Protein AF-A0A7W1STW5-F1 (afdb_monomer_lite)

Sequence (47 aa):
MRTSTILISGASIAGPALAYWLNAQGWKTTVVERFEGLRDDGQNIDV

Secondary structure (DSSP, 8-state):
-PPPEEEEE--STHHHHHHHHHHHTT-EEEEE-SSSS------PPP-

pLDDT: mean 94.3, std 6.4, range [67.69, 98.62]

Structure (mmCIF, N/CA/C/O backbone):
data_AF-A0A7W1STW5-F1
#
_entry.id   AF-A0A7W1STW5-F1
#
loop_
_atom_site.group_PDB
_atom_site.id
_atom_site.type_symbol
_atom_site.label_atom_id
_atom_site.label_alt_id
_atom_site.label_comp_id
_atom_site.label_asym_id
_atom_site.label_entity_id
_atom_site.label_seq_id
_atom_site.pdbx_PDB_ins_code
_atom_site.Cartn_x
_atom_site.Cartn_y
_atom_site.Cartn_z
_atom_site.occupancy
_atom_site.B_iso_or_equiv
_atom_site.auth_seq_id
_atom_site.auth_comp_id
_atom_site.auth_asym_id
_atom_site.auth_atom_id
_atom_site.pdbx_PDB_model_num
ATOM 1 N N . MET A 1 1 ? -16.976 -0.118 21.257 1.00 67.69 1 MET A N 1
ATOM 2 C CA . MET A 1 1 ? -16.087 0.9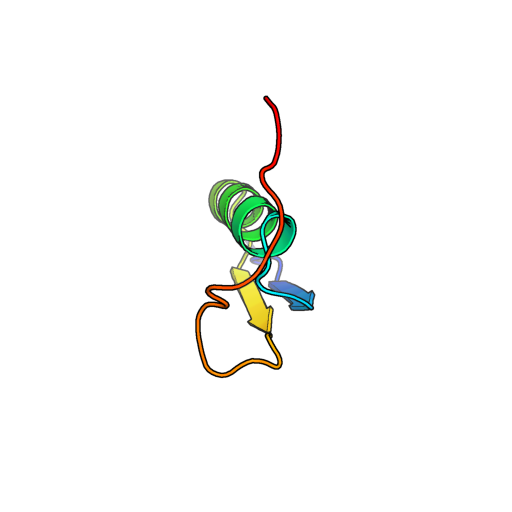44 20.732 1.00 67.69 1 MET A CA 1
ATOM 3 C C . MET A 1 1 ? -16.289 1.026 19.229 1.00 67.69 1 MET A C 1
ATOM 5 O O . MET A 1 1 ? -16.483 -0.017 18.618 1.00 67.69 1 MET A O 1
ATOM 9 N N . ARG A 1 2 ? -16.334 2.226 18.643 1.00 81.19 2 ARG A N 1
ATOM 10 C CA . ARG A 1 2 ? -16.540 2.386 17.196 1.00 81.19 2 ARG A CA 1
ATOM 11 C C . ARG A 1 2 ? -15.188 2.244 16.496 1.00 81.19 2 ARG A C 1
ATOM 13 O O . ARG A 1 2 ? -14.285 3.016 16.790 1.00 81.19 2 ARG A O 1
ATOM 20 N N . THR A 1 3 ? -15.046 1.255 15.620 1.00 86.81 3 THR A N 1
ATOM 21 C CA . THR A 1 3 ? -13.832 1.059 14.816 1.00 86.81 3 THR A CA 1
ATOM 22 C C . THR A 1 3 ? -13.728 2.167 13.774 1.00 86.81 3 THR A C 1
ATOM 24 O O . THR A 1 3 ? -14.644 2.341 12.969 1.00 86.81 3 THR A O 1
ATOM 27 N N . SER A 1 4 ? -12.629 2.920 13.789 1.00 96.38 4 SER A N 1
ATOM 28 C CA . SER A 1 4 ? -12.349 3.931 12.768 1.00 96.38 4 SER A CA 1
ATOM 29 C C . SER A 1 4 ? -12.050 3.258 11.427 1.00 96.38 4 SER A C 1
ATOM 31 O O . SER A 1 4 ? -11.295 2.287 11.367 1.00 96.38 4 SER A O 1
ATOM 33 N N . THR A 1 5 ? -12.655 3.756 10.351 1.00 98.00 5 THR A N 1
ATOM 34 C CA . THR A 1 5 ? -12.485 3.240 8.984 1.00 98.00 5 THR A CA 1
ATOM 35 C C . THR A 1 5 ? -11.710 4.233 8.131 1.00 98.00 5 THR A C 1
ATOM 37 O O . THR A 1 5 ? -11.963 5.434 8.227 1.00 98.00 5 THR A O 1
ATOM 40 N N . ILE A 1 6 ? -10.824 3.748 7.262 1.00 98.06 6 ILE A N 1
ATOM 41 C CA . ILE A 1 6 ? -10.027 4.595 6.364 1.00 98.06 6 ILE A CA 1
ATOM 42 C C . ILE A 1 6 ? -9.839 3.955 4.986 1.00 98.06 6 ILE A C 1
ATOM 44 O O . ILE A 1 6 ? -9.658 2.740 4.876 1.00 98.06 6 ILE A O 1
ATOM 48 N N . LEU A 1 7 ? -9.856 4.795 3.948 1.00 98.56 7 LEU A N 1
ATOM 49 C CA . LEU A 1 7 ? -9.487 4.449 2.578 1.00 98.56 7 LEU A CA 1
ATOM 50 C C . LEU A 1 7 ? -8.097 5.019 2.272 1.00 98.56 7 LEU A C 1
ATOM 52 O O . LEU A 1 7 ? -7.860 6.210 2.464 1.00 98.56 7 LEU A O 1
ATOM 56 N N . ILE A 1 8 ? -7.199 4.176 1.778 1.00 98.62 8 ILE A N 1
ATOM 57 C CA . ILE A 1 8 ? -5.845 4.531 1.357 1.00 98.62 8 ILE A CA 1
ATOM 58 C C . ILE A 1 8 ? -5.784 4.379 -0.163 1.00 98.62 8 ILE A C 1
ATOM 60 O O . ILE A 1 8 ? -6.087 3.311 -0.691 1.00 98.62 8 ILE A O 1
ATOM 64 N N . SER A 1 9 ? -5.400 5.443 -0.867 1.00 98.31 9 SER A N 1
ATOM 65 C CA . SER A 1 9 ? -5.231 5.427 -2.322 1.00 98.31 9 SER A CA 1
ATOM 66 C C . SER A 1 9 ? -3.761 5.221 -2.682 1.00 98.31 9 SER A C 1
ATOM 68 O O . SER A 1 9 ? -2.949 6.123 -2.484 1.00 98.31 9 SER A O 1
ATOM 70 N N . GLY A 1 10 ? -3.443 4.052 -3.235 1.00 98.06 10 GLY A N 1
ATOM 71 C CA . GLY A 1 10 ? -2.111 3.625 -3.657 1.00 98.06 10 GLY A CA 1
ATOM 72 C C . GLY A 1 10 ? -1.582 2.456 -2.821 1.00 98.06 10 GLY A C 1
ATOM 73 O O . GLY A 1 10 ? -1.475 2.565 -1.599 1.00 98.06 10 GLY A O 1
ATOM 74 N N . ALA A 1 11 ? -1.193 1.365 -3.486 1.00 96.94 11 ALA A N 1
ATOM 75 C CA . ALA A 1 11 ? -0.564 0.180 -2.892 1.00 96.94 11 ALA A CA 1
ATOM 76 C C . ALA A 1 11 ? 0.927 0.034 -3.268 1.00 96.94 11 ALA A C 1
ATOM 78 O O . ALA A 1 11 ? 1.455 -1.074 -3.316 1.00 96.94 11 ALA A O 1
ATOM 79 N N . SER A 1 12 ? 1.618 1.156 -3.510 1.00 93.88 12 SER A N 1
ATOM 80 C CA . SER A 1 12 ? 3.095 1.208 -3.530 1.00 93.88 12 SER A CA 1
ATOM 81 C C . SER A 1 12 ? 3.657 1.084 -2.100 1.00 93.88 12 SER A C 1
ATOM 83 O O . SER A 1 12 ? 2.927 0.704 -1.204 1.00 93.88 12 SER A O 1
ATOM 85 N N . ILE A 1 13 ? 4.913 1.433 -1.818 1.00 94.75 13 ILE A N 1
ATOM 86 C CA . ILE A 1 13 ? 5.561 1.185 -0.511 1.00 94.75 13 ILE A CA 1
ATOM 87 C C . ILE A 1 13 ? 4.796 1.790 0.684 1.00 94.75 13 ILE A C 1
ATOM 89 O O . ILE A 1 13 ? 4.536 1.109 1.677 1.00 94.75 13 ILE A O 1
ATOM 93 N N . ALA A 1 14 ? 4.401 3.064 0.597 1.00 97.19 14 ALA A N 1
ATOM 94 C CA . ALA A 1 14 ? 3.798 3.775 1.727 1.00 97.19 14 ALA A CA 1
ATOM 95 C C . ALA A 1 14 ? 2.384 3.283 2.094 1.00 97.19 14 ALA A C 1
ATOM 97 O O . ALA A 1 14 ? 1.998 3.356 3.259 1.00 97.19 14 ALA A O 1
ATOM 98 N N . GLY A 1 15 ? 1.609 2.774 1.130 1.00 98.19 15 GLY A N 1
ATOM 99 C CA . GLY A 1 15 ? 0.212 2.378 1.342 1.00 98.19 15 GLY A CA 1
ATOM 100 C C . GLY A 1 15 ? 0.052 1.192 2.303 1.00 98.19 15 GLY A C 1
ATOM 101 O O . GLY A 1 15 ? -0.560 1.350 3.360 1.00 98.19 15 GLY A O 1
ATOM 102 N N . PRO A 1 16 ? 0.628 0.015 1.998 1.00 97.69 16 PRO A N 1
ATOM 103 C CA . PRO A 1 16 ? 0.670 -1.144 2.880 1.00 97.69 16 PRO A CA 1
ATOM 104 C C . PRO A 1 16 ? 1.417 -0.865 4.186 1.00 97.69 16 PRO A C 1
ATOM 106 O O . PRO A 1 16 ? 0.987 -1.357 5.226 1.00 97.69 16 PRO A O 1
ATOM 109 N N . ALA A 1 17 ? 2.477 -0.043 4.172 1.00 98.38 17 ALA A N 1
ATOM 110 C CA . ALA A 1 17 ? 3.165 0.364 5.399 1.00 98.38 17 ALA A CA 1
ATOM 111 C C . ALA A 1 17 ? 2.223 1.132 6.344 1.00 98.38 17 ALA A C 1
ATOM 113 O O . ALA A 1 17 ? 2.122 0.807 7.527 1.00 98.38 17 ALA A O 1
ATOM 114 N N . LEU A 1 18 ? 1.472 2.104 5.820 1.00 98.50 18 LEU A N 1
ATOM 115 C CA . LEU A 1 18 ? 0.458 2.828 6.582 1.00 98.50 18 LEU A CA 1
ATOM 116 C C . LEU A 1 18 ? -0.675 1.897 7.041 1.00 98.50 18 LEU A C 1
ATOM 118 O O . LEU A 1 18 ? -1.076 1.947 8.204 1.00 98.50 18 LEU A O 1
ATOM 122 N N . ALA A 1 19 ? -1.174 1.031 6.154 1.00 98.56 19 ALA A N 1
ATOM 123 C CA . ALA A 1 19 ? -2.246 0.090 6.470 1.00 98.56 19 ALA A CA 1
ATOM 124 C C . ALA A 1 19 ? -1.854 -0.867 7.605 1.00 98.56 19 ALA A C 1
ATOM 126 O O . ALA A 1 19 ? -2.656 -1.106 8.506 1.00 98.56 19 ALA A O 1
ATOM 127 N N . TYR A 1 20 ? -0.615 -1.366 7.594 1.00 98.56 20 TYR A N 1
ATOM 128 C CA . TYR A 1 20 ? -0.065 -2.219 8.644 1.00 98.56 20 TYR A CA 1
ATOM 129 C C . TYR A 1 20 ? -0.144 -1.539 10.016 1.00 98.56 20 TYR A C 1
ATOM 131 O O . TYR A 1 20 ? -0.743 -2.085 10.945 1.00 98.56 20 TYR A O 1
ATOM 139 N N . TRP A 1 21 ? 0.387 -0.3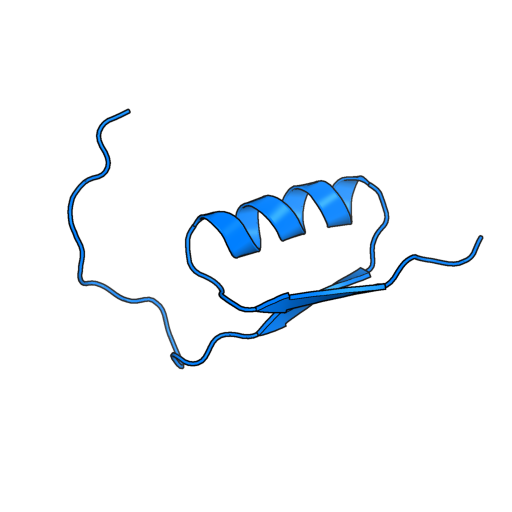19 10.135 1.00 98.50 21 TRP A N 1
ATOM 140 C CA . TRP A 1 21 ? 0.385 0.402 11.408 1.00 98.50 21 TRP A CA 1
ATOM 141 C C . TRP A 1 21 ? -1.023 0.799 11.853 1.00 98.50 21 TRP A C 1
ATOM 143 O O . TRP A 1 21 ? -1.347 0.660 13.029 1.00 98.50 21 TRP A O 1
ATOM 153 N N . LEU A 1 22 ? -1.894 1.229 10.937 1.00 97.94 22 LEU A N 1
ATOM 154 C CA . LEU A 1 22 ? -3.279 1.573 11.273 1.00 97.94 22 LEU A CA 1
ATOM 155 C C . LEU A 1 22 ? -4.084 0.354 11.736 1.00 97.94 22 LEU A C 1
ATOM 157 O O . LEU A 1 22 ? -4.818 0.453 12.722 1.00 97.94 22 LEU A O 1
ATOM 161 N N . ASN A 1 23 ? -3.904 -0.803 11.094 1.00 97.44 23 ASN A N 1
ATOM 162 C CA . ASN A 1 23 ? -4.502 -2.058 11.550 1.00 97.44 23 ASN A CA 1
ATOM 163 C C . ASN A 1 23 ? -4.000 -2.427 12.955 1.00 97.44 23 ASN A C 1
ATOM 165 O O . ASN A 1 23 ? -4.806 -2.793 13.810 1.00 97.44 23 ASN A O 1
ATOM 169 N N . ALA A 1 24 ? -2.701 -2.254 13.234 1.00 97.69 24 ALA A N 1
ATOM 170 C CA . ALA A 1 24 ? -2.136 -2.464 14.570 1.00 97.69 24 ALA A CA 1
ATOM 171 C C . ALA A 1 24 ? -2.707 -1.496 15.629 1.00 97.69 24 ALA A C 1
ATOM 173 O O . ALA A 1 24 ? -2.770 -1.844 16.804 1.00 97.69 24 ALA A O 1
ATOM 174 N N . GLN A 1 25 ? -3.171 -0.310 15.220 1.00 96.88 25 GLN A N 1
ATOM 175 C CA . GLN A 1 25 ? -3.877 0.657 16.074 1.00 96.88 25 GLN A CA 1
ATOM 176 C C . GLN A 1 25 ? -5.409 0.464 16.089 1.00 96.88 25 GLN A C 1
ATOM 178 O O . GLN A 1 25 ? -6.138 1.319 16.593 1.00 96.88 25 GLN A O 1
ATOM 183 N N . GLY A 1 26 ? -5.925 -0.640 15.537 1.00 96.69 26 GLY A N 1
ATOM 184 C CA . GLY A 1 26 ? -7.346 -0.994 15.594 1.00 96.69 26 GLY A CA 1
ATOM 185 C C . GLY A 1 26 ? -8.239 -0.304 14.559 1.00 96.69 26 GLY A C 1
ATOM 186 O O . GLY A 1 26 ? -9.458 -0.279 14.733 1.00 96.69 26 GLY A O 1
ATOM 187 N N . TRP A 1 27 ? -7.670 0.254 13.488 1.00 98.00 27 TRP A N 1
ATOM 188 C CA . TRP A 1 27 ? -8.442 0.778 12.359 1.00 98.00 27 TRP A CA 1
ATOM 189 C C . TRP A 1 27 ? -8.842 -0.338 11.391 1.00 98.00 27 TRP A C 1
ATOM 191 O O . TRP A 1 27 ? -8.123 -1.317 11.214 1.00 98.00 27 TRP A O 1
ATOM 201 N N . LYS A 1 28 ? -9.971 -0.155 10.699 1.00 98.19 28 LYS A N 1
ATOM 202 C CA . LYS A 1 28 ? -10.345 -0.957 9.529 1.00 98.19 28 LYS A CA 1
ATOM 203 C C . LYS A 1 28 ? -9.881 -0.235 8.264 1.00 98.19 28 LYS A C 1
ATOM 205 O O . LYS A 1 28 ? -10.444 0.797 7.895 1.00 98.19 28 LYS A O 1
ATOM 210 N N . THR A 1 29 ? -8.865 -0.781 7.607 1.00 98.44 29 THR A N 1
ATOM 211 C CA . THR A 1 29 ? -8.260 -0.190 6.405 1.00 98.44 29 THR A CA 1
ATOM 212 C C . THR A 1 29 ? -8.842 -0.785 5.120 1.00 98.44 29 THR A C 1
ATOM 214 O O . THR A 1 29 ? -9.256 -1.943 5.064 1.00 98.44 29 THR A O 1
ATOM 217 N N . THR A 1 30 ? -8.908 0.022 4.066 1.00 98.50 30 THR A N 1
ATOM 218 C CA . THR A 1 30 ? -9.147 -0.416 2.686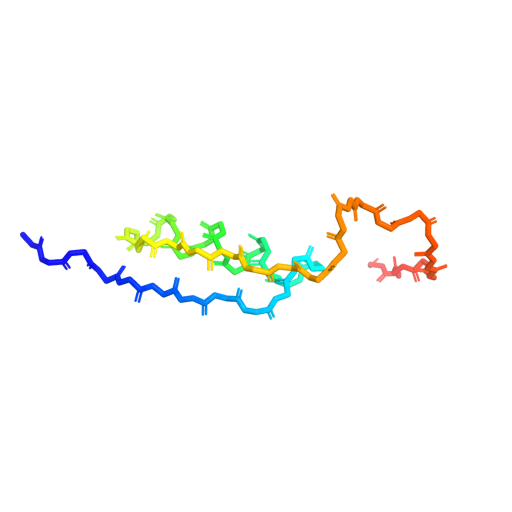 1.00 98.50 30 THR A CA 1
ATOM 219 C C . THR A 1 30 ? -8.119 0.276 1.808 1.00 98.50 30 THR A C 1
ATOM 221 O O . THR A 1 30 ? -8.016 1.499 1.849 1.00 98.50 30 THR A O 1
ATOM 224 N N . VAL A 1 31 ? -7.342 -0.489 1.046 1.00 98.31 31 VAL A N 1
ATOM 225 C CA . VAL A 1 31 ? -6.350 0.048 0.107 1.00 98.31 31 VAL A CA 1
ATOM 226 C C . VAL A 1 31 ? -6.890 -0.142 -1.303 1.00 98.31 31 VAL A C 1
ATOM 228 O O . VAL A 1 31 ? -7.352 -1.232 -1.636 1.00 98.31 31 VAL A O 1
ATOM 231 N N . VAL A 1 32 ? -6.844 0.905 -2.120 1.00 98.31 32 VAL A N 1
ATOM 232 C CA . VAL A 1 32 ? -7.174 0.836 -3.547 1.00 98.31 32 VAL A CA 1
ATOM 233 C C . VAL A 1 32 ? -5.926 1.100 -4.372 1.00 98.31 32 VAL A C 1
ATOM 235 O O . VAL A 1 32 ? -5.136 1.983 -4.049 1.00 98.31 32 VAL A O 1
ATOM 238 N N . GLU A 1 33 ? -5.753 0.331 -5.437 1.00 97.81 33 GLU A N 1
ATOM 239 C CA . GLU A 1 33 ? -4.641 0.441 -6.375 1.00 97.81 33 GLU A CA 1
ATOM 240 C C . GLU A 1 33 ? -5.187 0.305 -7.795 1.00 97.81 33 GLU A C 1
ATOM 242 O O . GLU A 1 33 ? -6.149 -0.427 -8.027 1.00 97.81 33 GLU A O 1
ATOM 247 N N . ARG A 1 34 ? -4.610 1.061 -8.732 1.00 96.62 34 ARG A N 1
ATOM 248 C CA . ARG A 1 34 ? -5.042 1.077 -10.131 1.00 96.62 34 ARG A CA 1
ATOM 249 C C . ARG A 1 34 ? -4.431 -0.060 -10.947 1.00 96.62 34 ARG A C 1
ATOM 251 O O . ARG A 1 34 ? -4.977 -0.406 -11.987 1.00 96.62 34 ARG A O 1
ATOM 258 N N . PHE A 1 35 ? -3.275 -0.575 -10.533 1.00 95.50 35 PHE A N 1
ATOM 259 C CA . PHE A 1 35 ? -2.613 -1.692 -11.198 1.00 95.50 35 PHE A CA 1
ATOM 260 C C . PHE A 1 35 ? -3.133 -3.026 -10.659 1.00 95.50 35 PHE A C 1
ATOM 262 O O . PHE A 1 35 ? -3.258 -3.209 -9.452 1.00 95.50 35 PHE A O 1
ATOM 269 N N . GLU A 1 36 ? -3.405 -3.968 -11.562 1.00 94.81 36 GLU A N 1
ATOM 270 C CA . GLU A 1 36 ? -3.956 -5.287 -11.214 1.00 94.81 36 GLU A CA 1
ATOM 271 C C . GLU A 1 36 ? -2.964 -6.183 -10.456 1.00 94.81 36 GLU A C 1
ATOM 273 O O . GLU A 1 36 ? -3.361 -7.178 -9.853 1.00 94.81 36 GLU A O 1
ATOM 278 N N . GLY A 1 37 ? -1.674 -5.837 -10.470 1.00 93.88 37 GLY A N 1
ATOM 279 C CA . GLY A 1 37 ? -0.621 -6.629 -9.853 1.00 93.88 37 GLY A CA 1
ATOM 280 C C . GLY A 1 37 ? 0.598 -5.811 -9.453 1.00 93.88 37 GLY A C 1
ATOM 281 O O . GLY A 1 37 ? 0.666 -4.594 -9.653 1.00 9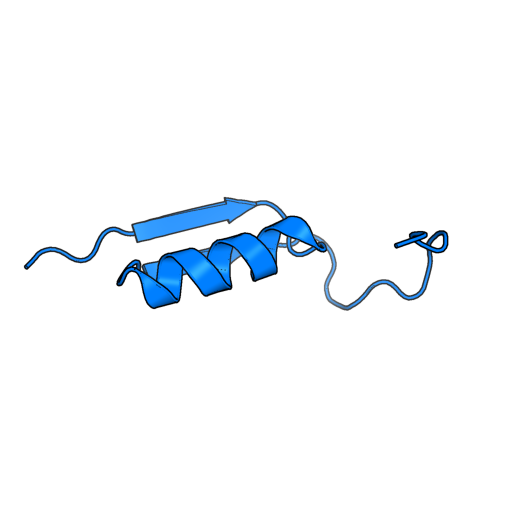3.88 37 GLY A O 1
ATOM 282 N N . LEU A 1 38 ? 1.570 -6.514 -8.870 1.00 92.38 38 LEU A N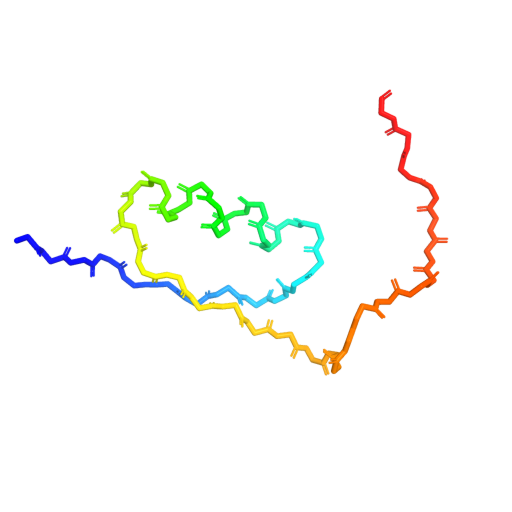 1
ATOM 283 C CA . LEU A 1 38 ? 2.865 -5.938 -8.537 1.00 92.38 38 LEU A CA 1
ATOM 284 C C . LEU A 1 38 ? 3.551 -5.429 -9.801 1.00 92.38 38 LEU A C 1
ATOM 286 O O . LEU A 1 38 ? 3.509 -6.064 -10.853 1.00 92.38 38 LEU A O 1
ATOM 290 N N . ARG A 1 39 ? 4.200 -4.278 -9.662 1.00 91.69 39 ARG A N 1
ATOM 291 C CA . ARG A 1 39 ? 5.065 -3.720 -10.693 1.00 91.69 39 ARG A CA 1
ATOM 292 C C . ARG A 1 39 ? 6.476 -4.249 -10.460 1.00 91.69 39 ARG A C 1
ATOM 294 O O . ARG A 1 39 ? 6.989 -4.158 -9.351 1.00 91.69 39 ARG A O 1
ATOM 301 N N . ASP A 1 40 ? 7.060 -4.793 -11.509 1.00 90.12 40 ASP A N 1
ATOM 302 C CA . ASP A 1 40 ? 8.402 -5.371 -11.603 1.00 90.12 40 ASP A CA 1
ATOM 303 C C . ASP A 1 40 ? 9.466 -4.360 -12.069 1.00 90.12 40 ASP A C 1
ATOM 305 O O . ASP A 1 40 ? 10.661 -4.640 -12.021 1.00 90.12 40 ASP A O 1
ATOM 309 N N . ASP A 1 41 ? 9.032 -3.165 -12.467 1.00 89.50 41 ASP A N 1
ATOM 310 C CA . ASP A 1 41 ? 9.884 -2.048 -12.873 1.00 89.50 41 ASP A CA 1
ATOM 311 C C . ASP A 1 41 ? 10.161 -1.073 -11.710 1.00 89.50 41 ASP A C 1
ATOM 313 O O . ASP A 1 41 ? 9.351 -0.931 -10.785 1.00 89.50 41 ASP A O 1
ATOM 317 N N . GLY A 1 42 ? 11.276 -0.343 -11.771 1.00 89.44 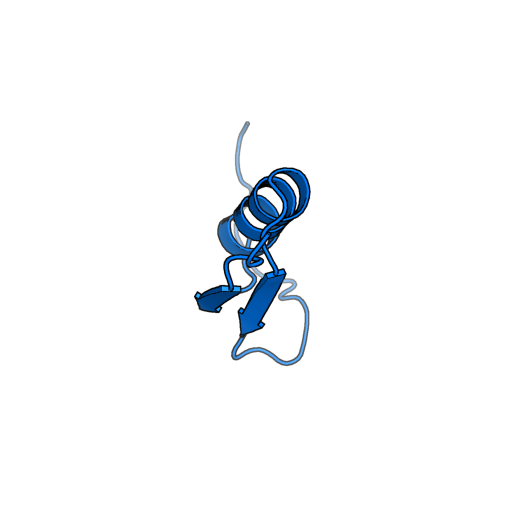42 GLY A N 1
ATOM 318 C CA . GLY A 1 42 ? 11.656 0.648 -10.766 1.00 89.44 42 GLY A CA 1
ATOM 319 C C . GLY A 1 42 ? 13.158 0.919 -10.671 1.00 89.44 42 GLY A C 1
ATOM 320 O O . GLY A 1 42 ? 13.964 0.429 -11.455 1.00 89.44 42 GLY A O 1
ATOM 321 N N . GLN A 1 43 ? 13.527 1.738 -9.687 1.00 91.19 43 GLN A N 1
ATOM 322 C CA . GLN A 1 43 ? 14.915 2.012 -9.306 1.00 91.19 43 GLN A CA 1
ATOM 323 C C . GLN A 1 43 ? 15.167 1.459 -7.905 1.00 91.19 43 GLN A C 1
ATOM 325 O O . GLN A 1 43 ? 14.245 1.407 -7.087 1.00 91.19 43 GLN A O 1
ATOM 330 N N . ASN A 1 44 ? 16.413 1.080 -7.617 1.00 90.44 44 ASN A N 1
ATOM 331 C CA . ASN A 1 44 ? 16.787 0.679 -6.266 1.00 90.44 44 ASN A CA 1
ATOM 332 C C . ASN A 1 44 ? 16.594 1.842 -5.290 1.00 90.44 44 ASN A C 1
ATOM 334 O O . ASN A 1 44 ? 16.957 2.984 -5.574 1.00 90.44 44 ASN A O 1
ATOM 338 N N . ILE A 1 45 ? 16.042 1.515 -4.127 1.00 86.38 45 ILE A N 1
ATOM 339 C CA . ILE A 1 45 ? 16.043 2.391 -2.963 1.00 86.38 45 ILE A CA 1
ATOM 340 C C . ILE A 1 45 ? 17.294 2.038 -2.161 1.00 86.38 45 ILE A C 1
ATOM 342 O O . ILE A 1 45 ? 17.448 0.888 -1.754 1.00 86.38 45 ILE A O 1
ATOM 346 N N . ASP A 1 46 ? 18.190 3.005 -1.986 1.00 89.19 46 ASP A N 1
ATOM 347 C CA . ASP A 1 46 ? 19.314 2.884 -1.055 1.00 89.19 46 ASP A CA 1
ATOM 348 C C . ASP A 1 46 ? 18.806 3.087 0.383 1.00 89.19 46 ASP A C 1
ATOM 350 O O . ASP A 1 46 ? 17.880 3.881 0.596 1.00 89.19 46 ASP A O 1
ATOM 354 N N . VAL A 1 47 ? 19.357 2.345 1.347 1.00 74.12 47 VAL A N 1
ATOM 355 C CA . VAL A 1 47 ? 18.890 2.302 2.750 1.00 74.12 47 VAL A CA 1
ATOM 356 C C . VAL A 1 47 ? 20.025 2.618 3.708 1.00 74.12 47 VAL A C 1
ATOM 358 O O . VAL A 1 47 ? 21.081 1.960 3.603 1.00 74.12 47 VAL A O 1
#

Radius of gyration: 13.07 Å; chains: 1; bounding box: 36×12×34 Å

Foldseek 3Di:
DDAAEDEAEDDDPVRVVVVVVSVVVRHHYDYDYPDPDDDPDDDDDDD